Protein AF-A0AAD4WL88-F1 (afdb_monomer_lite)

Secondary structure (DSSP, 8-state):
-HHHHHHHHHHHHHHHHHHHHHHHHHHHHHHHHHHHHHHHHHHHHHHHHHHHT-TT---HHHHHHHTTTTTSEEEEETTEEEEEEEEETTEEEEEEEE---SS-TTHHHHHHHHHTT----------------

Sequence (133 aa):
MFAQGLYLLAGATLGSSFLLVLVIAVYRVYSADQKEKENQLKIERFLEDYKALKPSRYSYADIKRITNQFKDKLGQGAYGTVFKGKLSSEFFVAVKVLNNSKGNGEEFVNEVGTMGHIHQIVQNVKQRERGVD

Radius of gyration: 29.2 Å; chains: 1; bounding box: 49×62×88 Å

Structure (mmCIF, N/CA/C/O backbone):
data_AF-A0AAD4WL88-F1
#
_entry.id   AF-A0AAD4WL88-F1
#
loop_
_atom_site.group_PDB
_atom_site.id
_atom_site.type_symbol
_atom_site.label_atom_id
_atom_site.label_alt_id
_atom_site.label_comp_id
_atom_site.label_asym_id
_atom_site.label_entity_id
_atom_site.label_seq_id
_atom_site.pdbx_PDB_ins_code
_atom_site.Cartn_x
_atom_site.Cartn_y
_atom_site.Cartn_z
_atom_site.occupancy
_atom_site.B_iso_or_equiv
_atom_site.auth_seq_id
_atom_site.auth_comp_id
_atom_site.auth_asym_id
_atom_site.auth_atom_id
_atom_site.pdbx_PDB_model_num
ATOM 1 N N . MET A 1 1 ? 25.601 6.853 -63.755 1.00 59.31 1 MET A N 1
ATOM 2 C CA . MET A 1 1 ? 25.320 7.943 -62.793 1.00 59.31 1 MET A CA 1
ATOM 3 C C . MET A 1 1 ? 23.989 7.768 -62.053 1.00 59.31 1 MET A C 1
ATOM 5 O O . MET A 1 1 ? 23.985 7.906 -60.842 1.00 59.31 1 MET A O 1
ATOM 9 N N . PHE A 1 2 ? 22.885 7.389 -62.716 1.00 64.38 2 PHE A N 1
ATOM 10 C CA . PHE A 1 2 ? 21.564 7.243 -62.067 1.00 64.38 2 PHE A CA 1
ATOM 11 C C . PHE A 1 2 ? 21.455 6.123 -61.009 1.00 64.38 2 PHE A C 1
ATOM 13 O O . PHE A 1 2 ? 20.832 6.326 -59.974 1.00 64.38 2 PHE A O 1
ATOM 20 N N . ALA A 1 3 ? 22.098 4.968 -61.213 1.00 65.75 3 ALA A N 1
ATOM 21 C CA . ALA A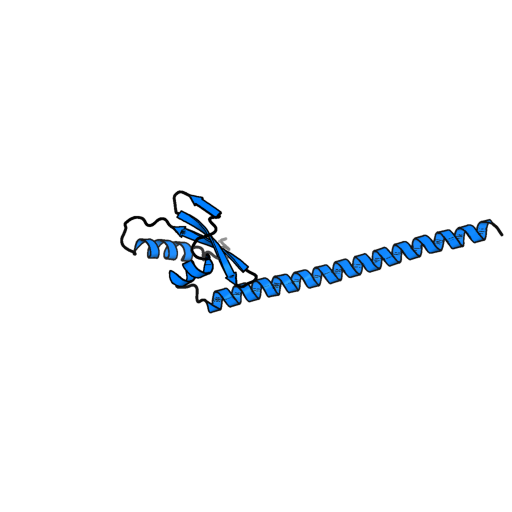 1 3 ? 22.018 3.845 -60.267 1.00 65.75 3 ALA A CA 1
ATOM 22 C C . ALA A 1 3 ? 22.744 4.109 -58.931 1.00 65.75 3 ALA A C 1
ATOM 24 O O . ALA A 1 3 ? 22.283 3.680 -57.881 1.00 65.75 3 ALA A O 1
ATOM 25 N N . GLN A 1 4 ? 23.853 4.856 -58.949 1.00 72.38 4 GLN A N 1
ATOM 26 C CA . GLN A 1 4 ? 24.646 5.158 -57.748 1.00 72.38 4 GLN A CA 1
ATOM 27 C C . GLN A 1 4 ? 23.906 6.084 -56.769 1.00 72.38 4 GLN A C 1
ATOM 29 O O . GLN A 1 4 ? 24.033 5.918 -55.559 1.00 72.38 4 GLN A O 1
ATOM 34 N N . GLY A 1 5 ? 23.084 7.010 -57.278 1.00 69.06 5 GLY A N 1
ATOM 35 C CA . GLY A 1 5 ? 22.251 7.882 -56.441 1.00 69.06 5 GLY A CA 1
ATOM 36 C C . GLY A 1 5 ? 21.158 7.129 -55.674 1.00 69.06 5 GLY A C 1
ATOM 37 O O . GLY A 1 5 ? 20.814 7.514 -54.560 1.00 69.06 5 GLY A O 1
ATOM 38 N N . LEU A 1 6 ? 20.656 6.018 -56.225 1.00 69.19 6 LEU A N 1
ATOM 39 C CA . LEU A 1 6 ? 19.592 5.223 -55.608 1.00 69.19 6 LEU A CA 1
ATOM 40 C C . LEU A 1 6 ? 20.084 4.434 -54.379 1.00 69.19 6 LEU A C 1
ATOM 42 O O . LEU A 1 6 ? 19.390 4.375 -53.366 1.00 69.19 6 LEU A O 1
ATOM 46 N N . TYR A 1 7 ? 21.303 3.886 -54.433 1.00 73.19 7 TYR A N 1
ATOM 47 C CA . TYR A 1 7 ? 21.902 3.157 -53.305 1.00 73.19 7 TYR A CA 1
ATOM 48 C C . TYR A 1 7 ? 22.252 4.068 -52.117 1.00 73.19 7 TYR A C 1
ATOM 50 O O . TYR A 1 7 ? 22.101 3.654 -50.968 1.00 73.19 7 TYR A O 1
ATOM 58 N N . LEU A 1 8 ? 22.667 5.314 -52.375 1.00 70.62 8 LEU A N 1
ATOM 59 C CA . LEU A 1 8 ? 22.965 6.296 -51.322 1.00 70.62 8 LEU A CA 1
ATOM 60 C C . LEU A 1 8 ? 21.716 6.672 -50.512 1.00 70.62 8 LEU A C 1
ATOM 62 O O . LEU A 1 8 ? 21.784 6.798 -49.291 1.00 70.62 8 LEU A O 1
ATOM 66 N N . LEU A 1 9 ? 20.566 6.791 -51.179 1.00 66.12 9 LEU A N 1
ATOM 67 C CA . LEU A 1 9 ? 19.290 7.084 -50.526 1.00 66.12 9 LEU A CA 1
ATOM 68 C C . LEU A 1 9 ? 18.763 5.882 -49.723 1.00 66.12 9 LEU A C 1
ATOM 70 O O . LEU A 1 9 ? 18.308 6.057 -48.595 1.00 66.12 9 LEU A O 1
ATOM 74 N N . ALA A 1 10 ? 18.883 4.663 -50.259 1.00 68.19 10 ALA A N 1
ATOM 75 C CA . ALA A 1 10 ? 18.415 3.442 -49.594 1.00 68.19 10 ALA A CA 1
ATOM 76 C C . ALA A 1 10 ? 19.241 3.058 -48.345 1.00 68.19 10 ALA A C 1
ATOM 78 O O . ALA A 1 10 ? 18.697 2.531 -47.373 1.00 68.19 10 ALA A O 1
ATOM 79 N N . GLY A 1 11 ? 20.551 3.337 -48.336 1.00 72.75 11 GLY A N 1
ATOM 80 C CA . GLY A 1 11 ? 21.411 3.087 -47.172 1.00 72.75 11 GLY A CA 1
ATOM 81 C C . GLY A 1 11 ? 21.129 4.032 -45.997 1.00 72.75 11 GLY A C 1
ATOM 82 O O . GLY A 1 11 ? 21.151 3.612 -44.837 1.00 72.75 11 GLY A O 1
ATOM 83 N N . ALA A 1 12 ? 20.797 5.293 -46.287 1.00 76.94 12 ALA A N 1
ATOM 84 C CA . ALA A 1 12 ? 20.526 6.307 -45.270 1.00 76.94 12 ALA A CA 1
ATOM 85 C C . ALA A 1 12 ? 19.244 6.018 -44.463 1.00 76.94 12 ALA A C 1
ATOM 87 O O . ALA A 1 12 ? 19.215 6.209 -43.244 1.00 76.94 12 ALA A O 1
ATOM 88 N N . THR A 1 13 ? 18.195 5.503 -45.112 1.00 82.38 13 THR A N 1
ATOM 89 C CA . THR A 1 13 ? 16.916 5.193 -44.450 1.00 82.38 13 THR A CA 1
ATOM 90 C C . THR A 1 13 ? 17.026 4.017 -43.483 1.00 82.38 13 THR A C 1
ATOM 92 O O . THR A 1 13 ? 16.460 4.057 -42.389 1.00 82.38 13 THR A O 1
ATOM 95 N N . LEU A 1 14 ? 17.797 2.986 -43.843 1.00 80.19 14 LEU A N 1
ATOM 96 C CA . LEU A 1 14 ? 17.988 1.809 -42.992 1.00 80.19 14 LEU A CA 1
ATOM 97 C C . LEU A 1 14 ? 18.797 2.156 -41.737 1.00 80.19 14 LEU A C 1
ATOM 99 O O . LEU A 1 14 ? 18.376 1.814 -40.633 1.00 80.19 14 LEU A O 1
ATOM 103 N N . GLY A 1 15 ? 19.887 2.917 -41.883 1.00 84.62 15 GLY A N 1
ATOM 104 C CA . GLY A 1 15 ? 20.695 3.371 -40.746 1.00 84.62 15 GLY A CA 1
ATOM 105 C C . GLY A 1 15 ? 19.910 4.247 -39.766 1.00 84.62 15 GLY A C 1
ATOM 106 O O . GLY A 1 15 ? 19.977 4.036 -38.556 1.00 84.62 15 GLY A O 1
ATOM 107 N N . SER A 1 16 ? 19.103 5.182 -40.278 1.00 87.31 16 SER A N 1
ATOM 108 C CA . SER A 1 16 ? 18.267 6.053 -39.441 1.00 87.31 16 SER A CA 1
ATOM 109 C C . SER A 1 16 ? 17.216 5.263 -38.652 1.00 87.31 16 SER A C 1
ATOM 111 O O . SER A 1 16 ? 17.072 5.462 -37.445 1.00 87.31 16 SER A O 1
ATOM 113 N N . SER A 1 17 ? 16.537 4.307 -39.301 1.00 88.75 17 SER A N 1
ATOM 114 C CA . SER A 1 17 ? 15.550 3.455 -38.625 1.00 88.75 17 SER A CA 1
ATOM 115 C C . SER A 1 17 ? 16.179 2.581 -37.534 1.00 88.75 17 SER A C 1
ATOM 117 O O . SER A 1 17 ? 15.625 2.468 -36.442 1.00 88.75 17 SER A O 1
ATOM 119 N N . PHE A 1 18 ? 17.372 2.032 -37.786 1.00 91.31 18 PHE A N 1
ATOM 120 C CA . PHE A 1 18 ? 18.093 1.209 -36.821 1.00 91.31 18 PHE A CA 1
ATOM 121 C C . PHE A 1 18 ? 18.519 2.015 -35.589 1.00 91.31 18 PHE A C 1
ATOM 123 O O . PHE A 1 18 ? 18.279 1.586 -34.460 1.00 91.31 18 PHE A O 1
ATOM 130 N N . LEU A 1 19 ? 19.071 3.218 -35.787 1.00 91.56 19 LEU A N 1
ATOM 131 C CA . LEU A 1 19 ? 19.432 4.110 -34.682 1.00 91.56 19 LEU A CA 1
ATOM 132 C C . LEU A 1 19 ? 18.214 4.499 -33.837 1.00 91.56 19 LEU A C 1
ATOM 134 O O . LEU A 1 19 ? 18.291 4.482 -32.610 1.00 91.56 19 LEU A O 1
ATOM 138 N N . LEU A 1 20 ? 17.077 4.793 -34.472 1.00 93.50 20 LEU A N 1
ATOM 139 C CA . LEU A 1 20 ? 15.846 5.144 -33.765 1.00 93.50 20 LEU A CA 1
ATOM 140 C C . LEU A 1 20 ? 15.328 3.972 -32.914 1.00 93.50 20 LEU A C 1
ATOM 142 O O . LEU A 1 20 ? 14.959 4.169 -31.757 1.00 93.50 20 LEU A O 1
ATOM 146 N N . VAL A 1 21 ? 15.368 2.743 -33.440 1.00 94.94 21 VAL A N 1
ATOM 147 C CA . VAL A 1 21 ? 15.001 1.535 -32.681 1.00 94.94 21 VAL A CA 1
ATOM 148 C C . VAL A 1 21 ? 15.943 1.310 -31.497 1.00 94.94 21 VAL A C 1
ATOM 150 O O . VAL A 1 21 ? 15.462 1.016 -30.403 1.00 94.94 21 VAL A O 1
ATOM 153 N N . LEU A 1 22 ? 17.257 1.497 -31.670 1.00 95.00 22 LEU A N 1
ATOM 154 C CA . LEU A 1 22 ? 18.224 1.373 -30.574 1.00 95.00 22 LEU A CA 1
ATOM 155 C C . LEU A 1 22 ? 17.973 2.397 -29.464 1.00 95.00 22 LEU A C 1
ATOM 157 O O . LEU A 1 22 ? 17.955 2.028 -28.291 1.00 95.00 22 LEU A O 1
ATOM 161 N N . VAL A 1 23 ? 17.722 3.662 -29.814 1.00 96.00 23 VAL A N 1
ATOM 162 C CA . VAL A 1 23 ? 17.400 4.709 -28.831 1.00 96.00 23 VAL A CA 1
ATOM 163 C C . VAL A 1 23 ? 16.128 4.358 -28.062 1.00 96.00 23 VAL A C 1
ATOM 165 O O . VAL A 1 23 ? 16.109 4.459 -26.835 1.00 96.00 23 VAL A O 1
ATOM 168 N N . ILE A 1 24 ? 15.082 3.886 -28.749 1.00 96.06 24 ILE A N 1
ATOM 169 C CA . ILE A 1 24 ? 13.848 3.440 -28.090 1.00 96.06 24 ILE A CA 1
ATOM 170 C C . ILE A 1 24 ? 14.120 2.240 -27.178 1.00 96.06 24 ILE A C 1
ATOM 172 O O . ILE A 1 24 ? 13.622 2.222 -26.054 1.00 96.06 24 ILE A O 1
ATOM 176 N N . ALA A 1 25 ? 14.897 1.251 -27.622 1.00 95.06 25 ALA A N 1
ATOM 177 C CA . ALA A 1 25 ? 15.227 0.074 -26.822 1.00 95.06 25 ALA A CA 1
ATOM 178 C C . ALA A 1 25 ? 15.977 0.462 -25.538 1.00 95.06 25 ALA A C 1
ATOM 180 O O . ALA A 1 25 ? 15.574 0.058 -24.448 1.00 95.06 25 ALA A O 1
ATOM 181 N N . VAL A 1 26 ? 16.997 1.320 -25.647 1.00 95.56 26 VAL A N 1
ATOM 182 C CA . VAL A 1 26 ? 17.743 1.846 -24.493 1.00 95.56 26 VAL A CA 1
ATOM 183 C C . VAL A 1 26 ? 16.824 2.645 -23.568 1.00 95.56 26 VAL A C 1
ATOM 185 O O . VAL A 1 26 ? 16.835 2.421 -22.359 1.00 95.56 26 VAL A O 1
ATOM 188 N N . TYR A 1 27 ? 15.970 3.516 -24.116 1.00 95.56 27 TYR A N 1
ATOM 189 C CA . TYR A 1 27 ? 14.999 4.278 -23.327 1.00 95.56 27 TYR A CA 1
ATOM 190 C C . TYR A 1 27 ? 14.016 3.367 -22.577 1.00 95.56 27 TYR A C 1
ATOM 192 O O . TYR A 1 27 ? 13.716 3.602 -21.407 1.00 95.56 27 TYR A O 1
ATOM 200 N N . ARG A 1 28 ? 13.529 2.300 -23.223 1.00 94.88 28 ARG A N 1
ATOM 201 C CA . ARG A 1 28 ? 12.629 1.311 -22.611 1.00 94.88 28 ARG A CA 1
ATOM 202 C C . ARG A 1 28 ? 13.313 0.557 -21.472 1.0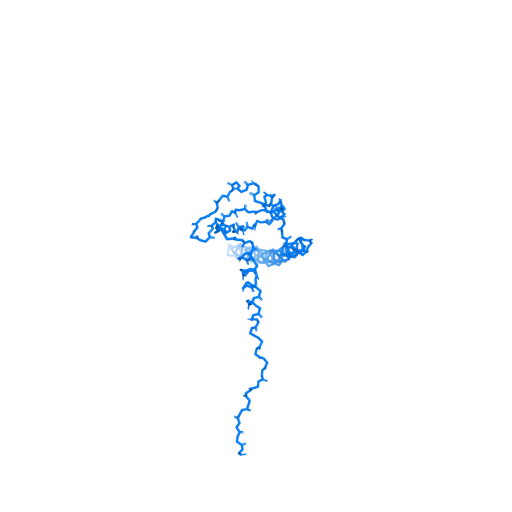0 94.88 28 ARG A C 1
ATOM 204 O O . ARG A 1 28 ? 12.688 0.405 -20.427 1.00 94.88 28 ARG A O 1
ATOM 211 N N . VAL A 1 29 ? 14.565 0.129 -21.653 1.00 91.88 29 VAL A N 1
ATOM 212 C CA . VAL A 1 29 ? 15.356 -0.554 -20.612 1.00 91.88 29 VAL A CA 1
ATOM 213 C C . VAL A 1 29 ? 15.617 0.380 -19.429 1.00 91.88 29 VAL A C 1
ATOM 215 O O . VAL A 1 29 ? 15.335 0.014 -18.292 1.00 91.88 29 VAL A O 1
ATOM 218 N N . TYR A 1 30 ? 16.058 1.612 -19.694 1.00 92.31 30 TYR A N 1
ATOM 219 C CA . TYR A 1 30 ? 16.300 2.613 -18.653 1.00 92.31 30 TYR A CA 1
ATOM 220 C C . TYR A 1 30 ? 15.021 2.963 -17.876 1.00 92.31 30 TYR A C 1
ATOM 222 O O . TYR A 1 30 ? 15.018 3.025 -16.649 1.00 92.31 30 TYR A O 1
ATOM 230 N N . SER A 1 31 ? 13.899 3.146 -18.581 1.00 92.50 31 SER A N 1
ATOM 231 C CA . SER A 1 31 ? 12.611 3.452 -17.951 1.00 92.50 31 SER A CA 1
ATOM 232 C C . SER A 1 31 ? 12.041 2.271 -17.156 1.00 92.50 31 SER A C 1
ATOM 234 O O . SER A 1 31 ? 11.359 2.495 -16.157 1.00 92.50 31 SER A O 1
ATOM 236 N N . ALA A 1 32 ? 12.296 1.028 -17.573 1.00 88.38 32 ALA A N 1
ATOM 237 C CA . ALA A 1 32 ? 11.861 -0.154 -16.834 1.00 88.38 32 ALA A CA 1
ATOM 238 C C . ALA A 1 32 ? 12.574 -0.266 -15.476 1.00 88.38 32 ALA A C 1
ATOM 240 O O . ALA A 1 32 ? 11.900 -0.435 -14.462 1.00 88.38 32 ALA A O 1
ATOM 241 N N . ASP A 1 33 ? 13.896 -0.071 -15.454 1.00 89.31 33 ASP A N 1
ATOM 242 C CA . ASP A 1 33 ? 14.709 -0.088 -14.227 1.00 89.31 33 ASP A CA 1
ATOM 243 C C . ASP A 1 33 ? 14.271 1.001 -13.231 1.00 89.31 33 ASP A C 1
ATOM 245 O O . ASP A 1 33 ? 14.106 0.753 -12.035 1.00 89.31 33 ASP A O 1
ATOM 249 N N . GLN A 1 34 ? 13.981 2.206 -13.733 1.00 90.81 34 GLN A N 1
ATOM 250 C CA . GL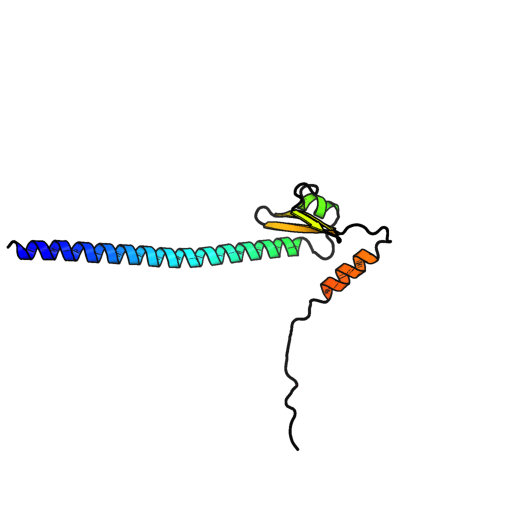N A 1 34 ? 13.541 3.310 -12.881 1.00 90.81 34 GLN A CA 1
ATOM 251 C C . GLN A 1 34 ? 12.168 3.048 -12.241 1.00 90.81 34 GLN A C 1
ATOM 253 O O . GLN A 1 34 ? 11.968 3.340 -11.061 1.00 90.81 34 GLN A O 1
ATOM 258 N N . LYS A 1 35 ? 11.229 2.450 -12.986 1.00 88.44 35 LYS A N 1
ATOM 259 C CA . LYS A 1 35 ? 9.901 2.087 -12.462 1.00 88.44 35 LYS A CA 1
ATOM 260 C C . LYS A 1 35 ? 9.980 1.044 -11.355 1.00 88.44 35 LYS A C 1
ATOM 262 O O . LYS A 1 35 ? 9.186 1.093 -10.417 1.00 88.44 35 LYS A O 1
ATOM 267 N N . GLU A 1 36 ? 10.914 0.102 -11.454 1.00 89.50 36 GLU A N 1
ATOM 268 C CA . GLU A 1 36 ? 11.117 -0.900 -10.413 1.00 89.50 36 GLU A CA 1
ATOM 269 C C . GLU A 1 36 ? 11.593 -0.246 -9.114 1.00 89.50 36 GLU A C 1
ATOM 271 O O . GLU A 1 36 ? 10.965 -0.442 -8.075 1.00 89.50 36 GLU A O 1
ATOM 276 N N . LYS A 1 37 ? 12.605 0.629 -9.179 1.00 88.88 37 LYS A N 1
ATOM 277 C CA . LYS A 1 37 ? 13.099 1.386 -8.014 1.00 88.88 37 LYS A CA 1
ATOM 278 C C . LYS A 1 37 ? 12.012 2.240 -7.367 1.00 88.88 37 LYS A C 1
ATOM 280 O O . LYS A 1 37 ? 11.879 2.241 -6.147 1.00 88.88 37 LYS A O 1
ATOM 285 N N . GLU A 1 38 ? 11.201 2.932 -8.165 1.00 89.88 38 GLU A N 1
ATOM 286 C CA . GLU A 1 38 ? 10.068 3.708 -7.651 1.00 89.88 38 GLU A CA 1
ATOM 287 C C . GLU A 1 38 ? 9.046 2.833 -6.918 1.00 89.88 38 GLU A C 1
ATOM 289 O O . GLU A 1 38 ? 8.538 3.226 -5.868 1.00 89.88 38 GLU A O 1
ATOM 294 N N . ASN A 1 39 ? 8.745 1.644 -7.444 1.00 88.94 39 ASN A N 1
ATOM 295 C CA . ASN A 1 39 ? 7.833 0.711 -6.788 1.00 88.94 39 ASN A CA 1
ATOM 296 C C . ASN A 1 39 ? 8.427 0.151 -5.492 1.00 88.94 39 ASN A C 1
ATOM 298 O O . ASN A 1 39 ? 7.705 0.068 -4.501 1.00 88.94 39 ASN A O 1
ATOM 302 N N . GLN A 1 40 ? 9.724 -0.170 -5.471 1.00 91.06 40 GLN A N 1
ATOM 303 C CA . GLN A 1 40 ? 10.414 -0.604 -4.253 1.00 91.06 40 GLN A CA 1
ATOM 304 C C . GLN A 1 40 ? 10.357 0.485 -3.174 1.00 91.06 40 GLN A C 1
ATOM 306 O O . GLN A 1 40 ? 9.935 0.209 -2.056 1.00 91.06 40 GLN A O 1
ATOM 311 N N . LEU A 1 41 ? 10.656 1.740 -3.529 1.00 90.62 41 LEU A N 1
ATOM 312 C CA . LEU A 1 41 ? 10.561 2.880 -2.611 1.00 90.62 41 LEU A CA 1
ATOM 313 C C . LEU A 1 41 ? 9.134 3.103 -2.099 1.00 90.62 41 LEU A C 1
ATOM 315 O O . LEU A 1 41 ? 8.936 3.438 -0.933 1.00 90.62 41 LEU A O 1
ATOM 319 N N . LYS A 1 42 ? 8.121 2.910 -2.950 1.00 88.62 42 LYS A N 1
ATOM 320 C CA . LYS A 1 42 ? 6.717 2.969 -2.524 1.00 88.62 42 LYS A CA 1
ATOM 321 C C . LYS A 1 42 ? 6.408 1.863 -1.512 1.00 88.62 42 LYS A C 1
ATOM 323 O O . LYS A 1 42 ? 5.867 2.144 -0.449 1.00 88.62 42 LYS A O 1
ATOM 328 N N . ILE A 1 43 ? 6.774 0.618 -1.802 1.00 88.06 43 ILE A N 1
ATOM 329 C CA . ILE A 1 43 ? 6.551 -0.502 -0.877 1.00 88.06 43 ILE A CA 1
ATOM 330 C C . ILE A 1 43 ? 7.281 -0.259 0.450 1.00 88.06 43 ILE A C 1
ATOM 332 O O . ILE A 1 43 ? 6.702 -0.474 1.512 1.00 88.06 43 ILE A O 1
ATOM 336 N N . GLU A 1 44 ? 8.516 0.235 0.408 1.00 89.69 44 GLU A N 1
ATOM 337 C CA . GLU A 1 44 ? 9.305 0.547 1.599 1.00 89.69 44 GLU A CA 1
ATOM 338 C C . GLU A 1 44 ? 8.640 1.623 2.462 1.00 89.69 44 GLU A C 1
ATOM 340 O O . GLU A 1 44 ? 8.423 1.389 3.649 1.00 89.69 44 GLU A O 1
ATOM 345 N N . ARG A 1 45 ? 8.206 2.740 1.863 1.00 87.94 45 ARG A N 1
ATOM 346 C CA . ARG A 1 45 ? 7.444 3.790 2.563 1.00 87.94 45 ARG A CA 1
ATOM 347 C C . ARG A 1 45 ? 6.160 3.253 3.184 1.00 87.94 45 ARG A C 1
ATOM 349 O O . ARG A 1 45 ? 5.848 3.579 4.322 1.00 87.94 45 ARG A O 1
ATOM 356 N N . PHE A 1 46 ? 5.426 2.403 2.465 1.00 84.31 46 PHE A N 1
ATOM 357 C CA . PHE A 1 46 ? 4.228 1.760 3.004 1.00 84.31 46 PHE A CA 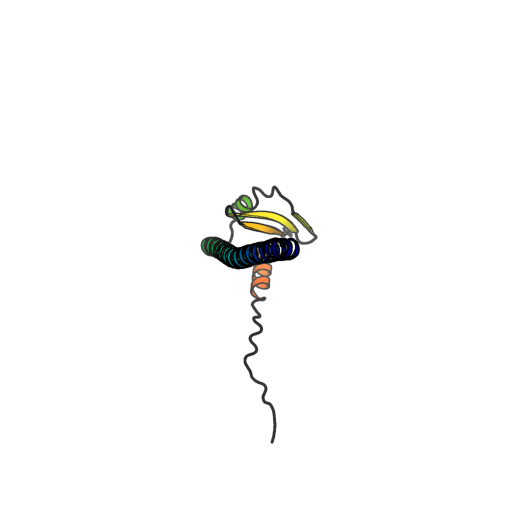1
ATOM 358 C C . PHE A 1 46 ? 4.547 0.899 4.231 1.00 84.31 46 PHE A C 1
ATOM 360 O O . PHE A 1 46 ? 3.839 0.962 5.237 1.00 84.31 46 PHE A O 1
ATOM 367 N N . LEU A 1 47 ? 5.610 0.094 4.161 1.00 84.44 47 LEU A N 1
ATOM 368 C CA . LEU A 1 47 ? 6.046 -0.750 5.271 1.00 84.44 47 LEU A CA 1
ATOM 369 C C . LEU A 1 47 ? 6.551 0.081 6.453 1.00 84.44 47 LEU A C 1
ATOM 371 O O . LEU A 1 47 ? 6.332 -0.309 7.599 1.00 84.44 47 LEU A O 1
ATOM 375 N N . GLU A 1 48 ? 7.217 1.202 6.195 1.00 85.00 48 GLU A N 1
ATOM 376 C CA . GLU A 1 48 ? 7.673 2.140 7.216 1.00 85.00 48 GLU A CA 1
ATOM 377 C C . GLU A 1 48 ? 6.492 2.817 7.919 1.00 85.00 48 GLU A C 1
ATOM 379 O O . GLU A 1 48 ? 6.398 2.728 9.144 1.00 85.00 48 GLU A O 1
ATOM 384 N N . ASP A 1 49 ? 5.539 3.376 7.165 1.00 79.31 49 ASP A N 1
ATOM 385 C CA . ASP A 1 49 ? 4.289 3.941 7.691 1.00 79.31 49 ASP A CA 1
ATOM 386 C C . ASP A 1 49 ? 3.543 2.899 8.541 1.00 79.31 49 ASP A C 1
ATOM 388 O O . ASP A 1 49 ? 3.101 3.171 9.661 1.00 79.31 49 ASP A O 1
ATOM 392 N N . TYR A 1 50 ? 3.448 1.665 8.040 1.00 76.06 50 TYR A N 1
ATOM 393 C CA . TYR A 1 50 ? 2.815 0.556 8.747 1.00 76.06 50 TYR A CA 1
ATOM 394 C C . TYR A 1 50 ? 3.543 0.191 10.052 1.00 76.06 50 TYR A C 1
ATOM 396 O O . TYR A 1 50 ? 2.899 -0.016 11.082 1.00 76.06 50 TYR A O 1
ATOM 404 N N . LYS A 1 51 ? 4.883 0.147 10.050 1.00 76.69 51 L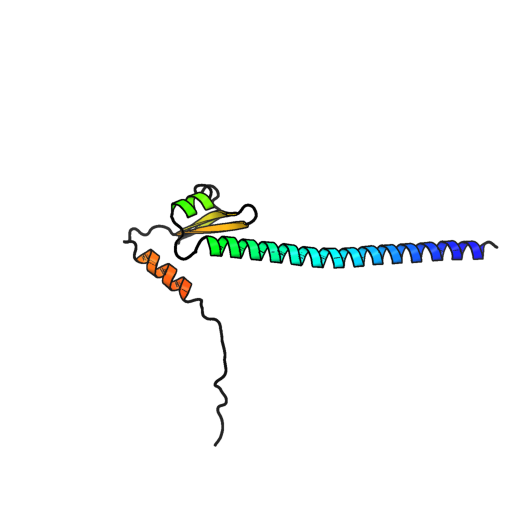YS A N 1
ATOM 405 C CA . LYS A 1 51 ? 5.699 -0.109 11.252 1.00 76.69 51 LYS A CA 1
ATOM 406 C C . LYS A 1 51 ? 5.595 1.029 12.268 1.00 76.69 51 LYS A C 1
ATOM 408 O O . LYS A 1 51 ? 5.468 0.753 13.463 1.00 76.69 51 LYS A O 1
ATOM 413 N N . ALA A 1 52 ? 5.612 2.283 11.813 1.00 75.88 52 ALA A N 1
ATOM 414 C CA . ALA A 1 52 ? 5.465 3.467 12.658 1.00 75.88 52 ALA A CA 1
ATOM 415 C C . ALA A 1 52 ? 4.120 3.472 13.400 1.00 75.88 52 ALA A C 1
ATOM 417 O O . ALA A 1 52 ? 4.050 3.866 14.565 1.00 75.88 52 ALA A O 1
ATOM 418 N N . LEU A 1 53 ? 3.070 2.953 12.758 1.00 66.56 53 LEU A N 1
ATOM 419 C CA . LEU A 1 53 ? 1.733 2.827 13.338 1.00 66.56 53 LEU A CA 1
ATOM 420 C C . LEU A 1 53 ? 1.599 1.723 14.401 1.00 66.56 53 LEU A C 1
ATOM 422 O O . LEU A 1 53 ? 0.560 1.673 15.050 1.00 66.56 53 LEU A O 1
ATOM 426 N N . LYS A 1 54 ? 2.616 0.869 14.618 1.00 64.69 54 LYS A N 1
ATOM 427 C CA . LYS A 1 54 ? 2.607 -0.245 15.592 1.00 64.69 54 LYS A CA 1
ATOM 428 C C . LYS A 1 54 ? 1.299 -1.062 15.524 1.00 64.69 54 LYS A C 1
ATOM 430 O O . LYS A 1 54 ? 0.440 -0.937 16.398 1.00 64.69 54 LYS A O 1
ATOM 435 N N . PRO A 1 55 ? 1.150 -1.959 14.535 1.00 58.66 55 PRO A N 1
ATOM 436 C CA . PRO A 1 55 ? -0.123 -2.591 14.170 1.00 58.66 55 PRO A CA 1
ATOM 437 C C . PRO A 1 55 ? -0.719 -3.519 15.236 1.00 58.66 55 PRO A C 1
ATOM 439 O O . PRO A 1 55 ? -1.788 -4.081 15.014 1.00 58.66 55 PRO A O 1
ATOM 442 N N . SER A 1 56 ? -0.074 -3.685 16.397 1.00 56.34 56 SER A N 1
ATOM 443 C CA . SER A 1 56 ? -0.629 -4.508 17.466 1.00 56.34 56 SER A CA 1
ATOM 444 C C . SER A 1 56 ? -1.985 -3.988 17.947 1.00 56.34 56 SER A C 1
ATOM 446 O O . SER A 1 56 ? -2.790 -4.819 18.363 1.00 56.34 56 SER A O 1
ATOM 448 N N . ARG A 1 57 ? -2.278 -2.672 17.849 1.00 60.47 57 ARG A N 1
ATOM 449 C CA . ARG A 1 57 ? -3.610 -2.086 18.125 1.00 60.47 57 ARG A CA 1
ATOM 450 C C . ARG A 1 57 ? -3.847 -0.749 17.398 1.00 60.47 57 ARG A C 1
ATOM 452 O O . ARG A 1 57 ? -3.421 0.293 17.885 1.00 60.47 57 ARG A O 1
ATOM 459 N N . TYR A 1 58 ? -4.607 -0.749 16.301 1.00 73.00 58 TYR A N 1
ATOM 460 C CA . TYR A 1 58 ? -5.227 0.486 15.796 1.00 73.00 58 TYR A CA 1
ATOM 461 C C . TYR A 1 58 ? -6.380 0.899 16.716 1.00 73.00 58 TYR A C 1
ATOM 463 O O . TYR A 1 58 ? -7.248 0.080 17.024 1.00 73.00 58 TYR A O 1
ATOM 471 N N . SER A 1 59 ? -6.426 2.163 17.145 1.00 77.88 59 SER A N 1
ATOM 472 C CA . SER A 1 59 ? -7.590 2.663 17.880 1.00 77.88 59 SER A CA 1
ATOM 473 C C . SER A 1 59 ? -8.784 2.843 16.937 1.00 77.88 59 SER A C 1
ATOM 475 O O . SER A 1 59 ? -8.624 3.053 15.733 1.00 77.88 59 SER A O 1
ATOM 477 N N . TYR A 1 60 ? -10.010 2.837 17.468 1.00 78.31 60 TYR A N 1
ATOM 478 C CA . TYR A 1 60 ? -11.194 3.166 16.662 1.00 78.31 60 TYR A CA 1
ATOM 479 C C . TYR A 1 60 ? -11.078 4.551 15.999 1.00 78.31 60 TYR A C 1
ATOM 481 O O . TYR A 1 60 ? -11.530 4.740 14.870 1.00 78.31 60 TYR A O 1
ATOM 489 N N . ALA A 1 61 ? -10.427 5.510 16.668 1.00 80.00 61 ALA A N 1
ATOM 490 C CA . ALA A 1 61 ? -10.154 6.829 16.107 1.00 80.00 61 ALA A CA 1
ATOM 491 C C . ALA A 1 61 ? -9.215 6.754 14.890 1.00 80.00 61 ALA A C 1
ATOM 493 O O . ALA A 1 61 ? -9.473 7.420 13.887 1.00 80.00 61 ALA A O 1
ATOM 494 N N . ASP A 1 62 ? -8.187 5.899 14.935 1.00 82.56 62 ASP A N 1
ATOM 495 C CA . ASP A 1 62 ? -7.304 5.651 13.790 1.00 82.56 62 ASP A CA 1
ATOM 496 C C . ASP A 1 62 ? -8.070 5.043 12.624 1.00 82.56 62 ASP A C 1
ATOM 498 O O . ASP A 1 62 ? -7.976 5.539 11.504 1.00 82.56 62 ASP A O 1
ATOM 502 N N . ILE A 1 63 ? -8.888 4.025 12.891 1.00 85.69 63 ILE A N 1
ATOM 503 C CA . ILE A 1 63 ? -9.707 3.370 11.869 1.00 85.69 63 ILE A CA 1
ATOM 504 C C . ILE A 1 63 ? -10.695 4.356 11.236 1.00 85.69 63 ILE A C 1
ATOM 506 O O . ILE A 1 63 ? -10.817 4.418 10.009 1.00 85.69 63 ILE A O 1
ATOM 510 N N . LYS A 1 64 ? -11.364 5.179 12.049 1.00 84.94 64 LYS A N 1
ATOM 511 C CA . LYS A 1 64 ? -12.283 6.216 11.569 1.00 84.94 64 LYS A CA 1
ATOM 512 C C . LYS A 1 64 ? -11.552 7.260 10.723 1.00 84.94 64 LYS A C 1
ATOM 514 O O . LYS A 1 64 ? -12.086 7.698 9.709 1.00 84.94 64 LYS A O 1
ATOM 519 N N . ARG A 1 65 ? -10.329 7.642 11.098 1.00 87.88 65 ARG A N 1
ATOM 520 C CA . ARG A 1 65 ? -9.494 8.573 10.326 1.00 87.88 65 ARG A CA 1
ATOM 521 C C . ARG A 1 65 ? -9.053 7.964 8.993 1.00 87.88 65 ARG A C 1
ATOM 523 O O . ARG A 1 65 ? -9.267 8.582 7.956 1.00 87.88 65 ARG A O 1
ATOM 530 N N . ILE A 1 66 ? -8.502 6.750 9.014 1.00 88.25 66 ILE A N 1
ATOM 531 C CA . ILE A 1 66 ? -8.018 6.028 7.828 1.00 88.25 66 ILE A CA 1
ATOM 532 C C . ILE A 1 66 ? -9.148 5.845 6.811 1.00 88.25 66 ILE A C 1
ATOM 534 O O . ILE A 1 66 ? -8.944 6.058 5.622 1.00 88.25 66 ILE A O 1
ATOM 538 N N . THR A 1 67 ? -10.353 5.499 7.264 1.00 90.81 67 THR A N 1
ATOM 539 C CA . THR A 1 67 ? -11.523 5.259 6.395 1.00 90.81 67 THR A CA 1
ATOM 540 C C . THR A 1 67 ? -12.304 6.518 6.017 1.00 90.81 67 THR A C 1
ATOM 542 O O . THR A 1 67 ? -13.386 6.412 5.439 1.00 90.81 67 THR A O 1
ATOM 545 N N . ASN A 1 68 ? -11.801 7.710 6.363 1.00 93.38 68 ASN A N 1
ATOM 546 C CA . ASN A 1 68 ? -12.519 8.973 6.187 1.00 93.38 68 ASN A CA 1
ATOM 547 C C . ASN A 1 68 ? -13.966 8.894 6.713 1.00 93.38 68 ASN A C 1
ATOM 549 O O . ASN A 1 68 ? -14.930 9.165 6.002 1.00 93.38 68 ASN A O 1
ATOM 553 N N . GLN A 1 69 ? -14.108 8.465 7.965 1.00 91.75 69 GLN A N 1
ATOM 554 C CA . GLN A 1 69 ? -15.385 8.234 8.640 1.00 91.75 69 GLN A CA 1
ATOM 555 C C . GLN A 1 69 ? -16.260 7.166 7.963 1.00 91.75 69 GLN A C 1
ATOM 557 O O . GLN A 1 69 ? -17.476 7.321 7.903 1.00 91.75 69 GLN A O 1
ATOM 562 N N . PHE A 1 70 ? -15.650 6.078 7.478 1.00 90.38 70 PHE A N 1
ATOM 563 C CA . PHE A 1 70 ? -16.346 4.964 6.816 1.00 90.38 70 PHE A CA 1
ATOM 564 C C . PHE A 1 70 ? -17.146 5.379 5.568 1.00 90.38 70 PHE A C 1
ATOM 566 O O . PHE A 1 70 ? -18.151 4.757 5.226 1.00 90.38 70 PHE A O 1
ATOM 573 N N . LYS A 1 71 ? -16.708 6.438 4.878 1.00 92.94 71 LYS A N 1
ATOM 574 C CA . LYS A 1 71 ? -17.442 7.036 3.753 1.00 92.94 71 LYS A CA 1
ATOM 575 C C . LYS A 1 71 ? -17.552 6.104 2.545 1.00 92.94 71 LYS A C 1
ATOM 577 O O . LYS A 1 71 ? -18.616 5.978 1.947 1.00 92.94 71 LYS A O 1
ATOM 582 N N . ASP A 1 72 ? -16.445 5.463 2.187 1.00 95.44 72 ASP A N 1
ATOM 583 C CA . ASP A 1 72 ? -16.310 4.733 0.929 1.00 95.44 72 ASP A CA 1
ATOM 584 C C . ASP A 1 72 ? -16.452 3.224 1.172 1.00 95.44 72 ASP A C 1
ATOM 586 O O . ASP A 1 72 ? -15.472 2.515 1.405 1.00 95.44 72 ASP A O 1
ATOM 590 N N . LYS A 1 73 ? -17.683 2.711 1.140 1.00 95.56 73 LYS A N 1
ATOM 591 C CA . LYS A 1 73 ? -17.951 1.271 1.261 1.00 95.56 73 LYS A CA 1
ATOM 592 C C . LYS A 1 73 ? -17.550 0.536 -0.020 1.00 95.56 73 LYS A C 1
ATOM 594 O O . LYS A 1 73 ? -18.039 0.849 -1.099 1.00 95.56 73 LYS A O 1
ATOM 599 N N . LEU A 1 74 ? -16.700 -0.477 0.123 1.00 95.31 74 LEU A N 1
ATOM 600 C CA . LEU A 1 74 ? -16.243 -1.344 -0.967 1.00 95.31 74 LEU A CA 1
ATOM 601 C C . LEU A 1 74 ? -17.069 -2.630 -1.077 1.00 95.31 74 LEU A C 1
ATOM 603 O O . LEU A 1 74 ? -17.206 -3.179 -2.164 1.00 95.31 74 LEU A O 1
ATOM 607 N N . GLY A 1 75 ? -17.629 -3.118 0.034 1.00 93.88 75 GLY A N 1
ATOM 608 C CA . GLY A 1 75 ? -18.436 -4.337 0.029 1.00 93.88 75 GLY A CA 1
ATOM 609 C C . GLY A 1 75 ? -19.009 -4.688 1.396 1.00 93.88 75 GLY A C 1
ATOM 610 O O . GLY A 1 75 ? -18.626 -4.114 2.413 1.00 93.88 75 GLY A O 1
ATOM 611 N N . GLN A 1 76 ? -19.944 -5.632 1.426 1.00 94.62 76 GLN A N 1
ATOM 612 C CA . GLN A 1 76 ? -20.511 -6.184 2.655 1.00 94.62 76 GLN A CA 1
ATOM 613 C C . GLN A 1 76 ? -20.770 -7.674 2.471 1.00 94.62 76 GLN A C 1
ATOM 615 O O . GLN A 1 76 ? -21.253 -8.094 1.424 1.00 94.62 76 GLN A O 1
ATOM 620 N N . GLY A 1 77 ? -20.456 -8.455 3.499 1.00 86.75 77 GLY A N 1
ATOM 621 C CA . GLY A 1 77 ? -20.759 -9.880 3.567 1.00 86.75 77 GLY A CA 1
ATOM 622 C C . GLY A 1 77 ? -21.273 -10.269 4.951 1.00 86.75 77 GLY A C 1
ATOM 623 O O . GLY A 1 77 ? -21.471 -9.412 5.813 1.00 86.75 77 GLY A O 1
ATOM 624 N N . ALA A 1 78 ? -21.446 -11.572 5.174 1.00 83.81 78 ALA A N 1
ATOM 625 C CA . ALA A 1 78 ? -21.958 -12.112 6.438 1.00 83.81 78 ALA A CA 1
ATOM 626 C C . ALA A 1 78 ? -21.138 -11.657 7.663 1.00 83.81 78 ALA A C 1
ATOM 628 O O . ALA A 1 78 ? -21.693 -11.322 8.705 1.00 83.81 78 ALA A O 1
ATOM 629 N N . TYR A 1 79 ? -19.817 -11.575 7.502 1.00 80.56 79 TYR A N 1
ATOM 630 C CA . TYR A 1 79 ? -18.880 -11.312 8.594 1.00 80.56 79 TYR A CA 1
ATOM 631 C C . TYR A 1 79 ? -18.565 -9.830 8.814 1.00 80.56 79 TYR A C 1
ATOM 633 O O . TYR A 1 79 ? -17.865 -9.505 9.763 1.00 80.56 79 TYR A O 1
ATOM 641 N N . GLY A 1 80 ? -19.020 -8.917 7.951 1.00 87.25 80 GLY A N 1
ATOM 642 C CA . GLY A 1 80 ? -18.670 -7.506 8.101 1.00 87.25 80 GLY A CA 1
ATOM 643 C C . GLY A 1 80 ? -18.793 -6.658 6.845 1.00 87.25 80 GLY A C 1
ATOM 644 O O . GLY A 1 80 ? -19.199 -7.119 5.775 1.00 87.25 80 GLY A O 1
ATOM 645 N N . THR A 1 81 ? -18.388 -5.401 6.987 1.00 89.25 81 THR A N 1
ATOM 646 C CA . THR A 1 81 ? -18.374 -4.389 5.929 1.00 89.25 81 THR A CA 1
ATOM 647 C C . THR A 1 81 ? -16.944 -3.961 5.630 1.00 89.25 81 THR A C 1
ATOM 649 O O . THR A 1 81 ? -16.164 -3.687 6.537 1.00 89.25 81 THR A O 1
ATOM 652 N N . VAL A 1 82 ? -16.590 -3.903 4.350 1.00 92.94 82 VAL A N 1
ATOM 653 C CA . VAL A 1 82 ? -15.277 -3.462 3.879 1.00 92.94 82 VAL A CA 1
ATOM 654 C C . VAL A 1 82 ? -15.377 -2.016 3.416 1.00 92.94 82 VAL A C 1
ATOM 656 O O . VAL A 1 82 ? -16.226 -1.686 2.586 1.00 92.94 82 VAL A O 1
ATOM 659 N N . PHE A 1 83 ? -14.487 -1.168 3.919 1.00 94.25 83 PHE A N 1
ATOM 660 C CA . PHE A 1 83 ? -14.366 0.240 3.560 1.00 94.25 83 PHE A CA 1
ATOM 661 C C . PHE A 1 83 ? -13.009 0.520 2.926 1.00 94.25 83 PHE A C 1
ATOM 663 O O . PHE A 1 83 ? -12.009 -0.119 3.253 1.00 94.25 83 PHE A O 1
ATOM 670 N N . LYS A 1 84 ? -12.958 1.508 2.040 1.00 94.38 84 LYS A N 1
ATOM 671 C CA . LYS A 1 84 ? -11.708 2.065 1.541 1.00 94.38 84 LYS A CA 1
ATOM 672 C C . LYS A 1 84 ? -11.085 2.916 2.641 1.00 94.38 84 LYS A C 1
ATOM 674 O O . LYS A 1 84 ? -11.754 3.733 3.269 1.00 94.38 84 LYS A O 1
ATOM 679 N N . GLY A 1 85 ? -9.796 2.720 2.857 1.00 91.31 85 GLY A N 1
ATOM 680 C CA . GLY A 1 85 ? -8.975 3.492 3.769 1.00 91.31 85 GLY A CA 1
ATOM 681 C C . GLY A 1 85 ? -7.762 4.090 3.070 1.00 91.31 85 GLY A C 1
ATOM 682 O O . GLY A 1 85 ? -7.377 3.659 1.982 1.00 91.31 85 GLY A O 1
ATOM 683 N N . LYS A 1 86 ? -7.154 5.084 3.709 1.00 89.81 86 LYS A N 1
ATOM 684 C CA . LYS A 1 86 ? -5.930 5.746 3.272 1.00 89.81 86 LYS A CA 1
ATOM 685 C C . LYS A 1 86 ? -4.939 5.774 4.432 1.00 89.81 86 LYS A C 1
ATOM 687 O O . LYS A 1 86 ? -5.220 6.397 5.454 1.00 89.81 86 LYS A O 1
ATOM 692 N N . LEU A 1 87 ? -3.819 5.066 4.282 1.00 82.50 87 LEU A N 1
ATOM 693 C CA . LEU A 1 87 ? -2.785 4.979 5.320 1.00 82.50 87 LEU A CA 1
ATOM 694 C C . LEU A 1 87 ? -1.830 6.176 5.236 1.00 82.50 87 LEU A C 1
ATOM 696 O O . LEU A 1 87 ? -1.514 6.792 6.246 1.00 82.50 87 LEU A O 1
ATOM 700 N N . SER A 1 88 ? -1.473 6.562 4.011 1.00 80.88 88 SER A N 1
ATOM 701 C CA . SER A 1 88 ? -0.769 7.806 3.701 1.00 80.88 88 SER A CA 1
ATOM 702 C C . SER A 1 88 ? -1.153 8.304 2.308 1.00 80.88 88 SER A C 1
ATOM 704 O O . SER A 1 88 ? -2.005 7.714 1.638 1.00 80.88 88 SER A O 1
ATOM 706 N N . SER A 1 89 ? -0.595 9.441 1.878 1.00 76.81 89 SER A N 1
ATOM 707 C CA . SER A 1 89 ? -0.976 10.131 0.635 1.00 76.81 89 SER A CA 1
ATOM 708 C C . SER A 1 89 ? -1.031 9.224 -0.597 1.00 76.81 89 SER A C 1
ATOM 710 O O . SER A 1 89 ? -1.918 9.423 -1.432 1.00 76.81 89 SER A O 1
ATOM 712 N N . GLU A 1 90 ? -0.151 8.225 -0.655 1.00 79.56 90 GLU A N 1
ATOM 713 C CA . GLU A 1 90 ? 0.052 7.336 -1.801 1.00 79.56 90 GLU A CA 1
ATOM 714 C C . GLU A 1 90 ? -0.540 5.924 -1.606 1.00 79.56 90 GLU A C 1
ATOM 716 O O . GLU A 1 90 ? -0.725 5.213 -2.593 1.00 79.56 90 GLU A O 1
ATOM 721 N N . PHE A 1 91 ? -0.897 5.521 -0.375 1.00 84.06 91 PHE A N 1
ATOM 722 C CA . PHE A 1 91 ? -1.332 4.148 -0.073 1.00 84.06 91 PHE A CA 1
ATOM 723 C C . PHE A 1 91 ? -2.790 4.052 0.367 1.00 84.06 91 PHE A C 1
ATOM 725 O O . PHE A 1 91 ? -3.196 4.559 1.420 1.00 84.06 91 PHE A O 1
ATOM 732 N N . PHE A 1 92 ? -3.566 3.316 -0.427 1.00 89.81 92 PHE A N 1
ATOM 733 C CA . PHE A 1 92 ? -4.933 2.927 -0.105 1.00 89.81 92 PHE A CA 1
ATOM 734 C C . PHE A 1 92 ? -4.975 1.506 0.449 1.00 89.81 92 PHE A C 1
ATOM 736 O O . PHE A 1 92 ? -4.245 0.627 0.000 1.00 89.81 92 PHE A O 1
ATOM 743 N N . VAL A 1 93 ? -5.869 1.282 1.407 1.00 89.19 93 VAL A N 1
ATOM 744 C CA . VAL A 1 93 ? -6.069 -0.007 2.076 1.00 89.19 93 VAL A CA 1
ATOM 745 C C . VAL A 1 93 ? -7.552 -0.362 2.103 1.00 89.19 93 VAL A C 1
ATOM 747 O O . VAL A 1 93 ? -8.410 0.513 1.994 1.00 89.19 93 VAL A O 1
ATOM 750 N N . ALA A 1 94 ? -7.868 -1.642 2.262 1.00 93.44 94 ALA A N 1
ATOM 751 C CA . ALA A 1 94 ? -9.221 -2.096 2.553 1.00 93.44 94 ALA A CA 1
ATOM 752 C C . ALA A 1 94 ? -9.332 -2.390 4.053 1.00 93.44 94 ALA A C 1
ATOM 754 O O . ALA A 1 94 ? -8.584 -3.203 4.588 1.00 93.44 94 ALA A O 1
ATOM 755 N N . VAL A 1 95 ? -10.265 -1.730 4.732 1.00 90.50 95 VAL A N 1
ATOM 756 C CA . VAL A 1 95 ? -10.534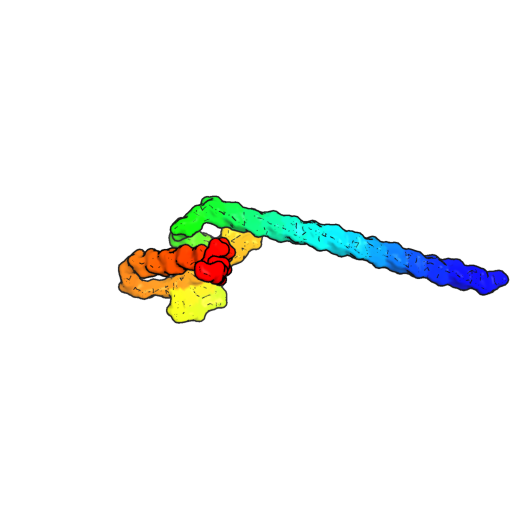 -1.923 6.158 1.00 90.50 95 VAL A CA 1
ATOM 757 C C . VAL A 1 95 ? -11.814 -2.732 6.300 1.00 90.50 95 VAL A C 1
ATOM 759 O O . VAL A 1 95 ? -12.900 -2.235 6.004 1.00 90.50 95 VAL A O 1
ATOM 762 N N . LYS A 1 96 ? -11.699 -3.984 6.747 1.00 91.88 96 LYS A N 1
ATOM 763 C CA . LYS A 1 96 ? -12.855 -4.833 7.051 1.00 91.88 96 LYS A CA 1
ATOM 764 C C . LYS A 1 96 ? -13.270 -4.620 8.504 1.00 91.88 96 LYS A C 1
ATOM 766 O O . LYS A 1 96 ? -12.554 -5.002 9.421 1.00 91.88 96 LYS A O 1
ATOM 771 N N . VAL A 1 97 ? -14.433 -4.013 8.696 1.00 86.75 97 VAL A N 1
ATOM 772 C CA . VAL A 1 97 ? -15.088 -3.876 9.996 1.00 86.75 97 VAL A CA 1
ATOM 773 C C . VAL A 1 97 ? -16.004 -5.075 10.169 1.00 86.75 97 VAL A C 1
ATOM 775 O O . VAL A 1 97 ? -16.948 -5.250 9.397 1.00 86.75 97 VAL A O 1
ATOM 778 N N . LEU A 1 98 ? -15.703 -5.919 11.147 1.00 84.94 98 LEU A N 1
ATOM 779 C CA . LEU A 1 98 ? -16.524 -7.082 11.447 1.00 84.94 98 LEU A CA 1
ATOM 780 C C . LEU A 1 98 ? -17.851 -6.642 12.072 1.00 84.94 98 LEU A C 1
ATOM 782 O O . LEU A 1 98 ? -17.908 -5.643 12.793 1.00 84.94 98 LEU A O 1
ATOM 786 N N . ASN A 1 99 ? -18.932 -7.356 11.764 1.00 76.88 99 ASN A N 1
ATOM 787 C CA . ASN A 1 99 ? -20.214 -7.094 12.412 1.00 76.88 99 ASN A CA 1
ATOM 788 C C . ASN A 1 99 ? -20.070 -7.448 13.898 1.00 76.88 99 ASN A C 1
ATOM 790 O O . ASN A 1 99 ? -19.704 -8.575 14.212 1.00 76.88 99 ASN A O 1
ATOM 794 N N . ASN A 1 100 ? -20.367 -6.511 14.805 1.00 63.19 100 ASN A N 1
ATOM 795 C CA . ASN A 1 100 ? -20.459 -6.824 16.231 1.00 63.19 100 ASN A CA 1
ATOM 796 C C . ASN A 1 100 ? -21.552 -7.889 16.425 1.00 63.19 100 ASN A C 1
ATOM 798 O O . ASN A 1 100 ? -22.744 -7.576 16.345 1.00 63.19 100 ASN A O 1
ATOM 802 N N . SER A 1 101 ? -21.164 -9.135 16.703 1.00 49.38 101 SER A N 1
ATOM 803 C CA . SER A 1 101 ? -22.010 -10.012 17.504 1.00 49.38 101 SER A CA 1
ATOM 804 C C . SER A 1 101 ? -22.174 -9.306 18.860 1.00 49.38 101 SER A C 1
ATOM 806 O O . SER A 1 101 ? -21.272 -8.619 19.338 1.00 49.38 101 SER A O 1
ATOM 808 N N . LYS A 1 102 ? -23.346 -9.378 19.487 1.00 47.72 102 LYS A N 1
ATOM 809 C CA . LYS A 1 102 ? -23.594 -8.792 20.819 1.00 47.72 102 LYS A CA 1
ATOM 810 C C . LYS A 1 102 ? -22.867 -9.574 21.935 1.00 47.72 102 LYS A C 1
ATOM 812 O O . LYS A 1 102 ? -23.457 -9.841 22.976 1.00 47.72 102 LYS A O 1
ATOM 817 N N . GLY A 1 103 ? -21.632 -10.002 21.700 1.00 41.62 103 GLY A N 1
ATOM 818 C CA . GLY A 1 103 ? -20.804 -10.760 22.623 1.00 41.62 103 GLY A CA 1
ATOM 819 C C . GLY A 1 103 ? -19.697 -9.877 23.171 1.00 41.62 103 GLY A C 1
ATOM 820 O O . GLY A 1 103 ? -19.068 -9.121 22.440 1.00 41.62 103 GLY A O 1
ATOM 821 N N . ASN A 1 104 ? -19.501 -9.960 24.480 1.00 43.00 104 ASN A N 1
ATOM 822 C CA . ASN A 1 104 ? -18.402 -9.384 25.244 1.00 43.00 104 ASN A CA 1
ATOM 823 C C . ASN A 1 104 ? -17.070 -9.424 24.458 1.00 43.00 104 ASN A C 1
ATOM 825 O O . ASN A 1 104 ? -16.819 -10.398 23.754 1.00 43.00 104 ASN A O 1
ATOM 829 N N . GLY A 1 105 ? -16.226 -8.390 24.575 1.00 50.06 105 GLY A N 1
ATOM 830 C CA . GLY A 1 105 ? -15.016 -8.128 23.764 1.00 50.06 105 GLY A CA 1
ATOM 831 C C . GLY A 1 105 ? -13.884 -9.179 23.769 1.00 50.06 105 GLY A C 1
ATOM 832 O O . GLY A 1 105 ? -12.738 -8.841 23.489 1.00 50.06 105 GLY A O 1
ATOM 833 N N . GLU A 1 106 ? -14.190 -10.436 24.070 1.00 48.69 106 GLU A N 1
ATOM 834 C CA . GLU A 1 106 ? -13.341 -11.625 24.002 1.00 48.69 106 GLU A CA 1
ATOM 835 C C . GLU A 1 106 ? -13.307 -12.232 22.585 1.00 48.69 106 GLU A C 1
ATOM 837 O O . GLU A 1 106 ? -12.291 -12.791 22.177 1.00 48.69 106 GLU A O 1
ATOM 842 N N . GLU A 1 107 ? -14.357 -12.055 21.772 1.00 48.34 107 GLU A N 1
ATOM 843 C CA . GLU A 1 107 ? -14.401 -12.606 20.402 1.00 48.34 107 GLU A CA 1
ATOM 844 C C . GLU A 1 107 ? -13.461 -11.848 19.438 1.00 48.34 107 GLU A C 1
ATOM 846 O O . GLU A 1 107 ? -12.861 -12.438 18.540 1.00 48.34 107 GLU A O 1
ATOM 851 N N . PHE A 1 108 ? -13.201 -10.562 19.715 1.00 50.53 108 PHE A N 1
ATOM 852 C CA . PHE A 1 108 ? -12.193 -9.760 19.008 1.00 50.53 108 PHE A CA 1
ATOM 853 C C . PHE A 1 108 ? -10.759 -10.256 19.275 1.00 50.53 108 PHE A C 1
ATOM 855 O O . PHE A 1 108 ? -9.876 -10.113 18.430 1.00 50.53 108 PHE A O 1
ATOM 862 N N . VAL A 1 109 ? -10.515 -10.860 20.444 1.00 49.38 109 VAL A N 1
ATOM 863 C CA . VAL A 1 109 ? -9.213 -11.444 20.811 1.00 49.38 109 VAL A CA 1
ATOM 864 C C . VAL A 1 109 ? -9.000 -12.780 20.094 1.00 49.38 109 VAL A C 1
ATOM 866 O O . VAL A 1 109 ? -7.877 -13.088 19.693 1.00 49.38 109 VAL A O 1
ATOM 869 N N . ASN A 1 110 ? -10.071 -13.538 19.854 1.00 46.81 110 ASN A N 1
ATOM 870 C CA . ASN A 1 110 ? -9.985 -14.848 19.213 1.00 46.81 110 ASN A CA 1
ATOM 871 C C . ASN A 1 110 ? -9.651 -14.753 17.708 1.00 46.81 110 ASN A C 1
ATOM 873 O O . ASN A 1 110 ? -8.886 -15.564 17.181 1.00 46.81 110 ASN A O 1
ATOM 877 N N . GLU A 1 111 ? -10.140 -13.725 17.006 1.00 43.78 111 GLU A N 1
ATOM 878 C CA . GLU A 1 111 ? -9.877 -13.572 15.565 1.00 43.78 111 GLU A CA 1
ATOM 879 C C . GLU A 1 111 ? -8.479 -12.992 15.270 1.00 43.78 111 GLU A C 1
ATOM 881 O O . GLU A 1 111 ? -7.801 -13.455 14.350 1.00 43.78 111 GLU A O 1
ATOM 886 N N . VAL A 1 112 ? -7.970 -12.077 16.111 1.00 52.09 112 VAL A N 1
ATOM 887 C CA . VAL A 1 112 ? -6.564 -11.619 16.037 1.00 52.09 112 VAL A CA 1
ATOM 888 C C . VAL A 1 112 ? -5.596 -12.746 16.432 1.00 52.09 112 VAL A C 1
ATOM 890 O O . VAL A 1 112 ? -4.517 -12.858 15.850 1.00 52.09 112 VAL A O 1
ATOM 893 N N . GLY A 1 113 ? -6.001 -13.638 17.346 1.00 40.56 113 GLY A N 1
ATOM 894 C CA . GLY A 1 113 ? -5.274 -14.875 17.647 1.00 40.56 113 GLY A CA 1
ATOM 895 C C . GLY A 1 113 ? -5.213 -15.832 16.453 1.00 40.56 113 GLY A C 1
ATOM 896 O O . GLY A 1 113 ? -4.158 -16.387 16.156 1.00 40.56 113 GLY A O 1
ATOM 897 N N . THR A 1 114 ? -6.303 -15.956 15.695 1.00 40.41 114 THR A N 1
ATOM 898 C CA . THR A 1 114 ? -6.373 -16.865 14.537 1.00 40.41 114 THR A CA 1
ATOM 899 C C . THR A 1 114 ? -5.580 -16.336 13.331 1.00 40.41 114 THR A C 1
ATOM 901 O O . THR A 1 114 ? -4.932 -17.116 12.632 1.00 40.41 114 THR A O 1
ATOM 904 N N . MET A 1 115 ? -5.523 -15.013 13.120 1.00 46.16 115 MET A N 1
ATOM 905 C CA . MET A 1 115 ? -4.663 -14.415 12.081 1.00 46.16 115 MET A CA 1
ATOM 906 C C . MET A 1 115 ? -3.162 -14.474 12.420 1.00 46.16 115 MET A C 1
ATOM 908 O O . MET A 1 115 ? -2.338 -14.490 11.507 1.00 46.16 115 MET A O 1
ATOM 912 N N . GLY A 1 116 ? -2.791 -14.582 13.702 1.00 40.53 116 GLY A N 1
ATOM 913 C CA . GLY A 1 116 ? -1.407 -14.814 14.140 1.00 40.53 116 GLY A CA 1
ATOM 914 C C . GLY A 1 116 ? -0.867 -16.219 13.831 1.00 40.53 116 GLY A C 1
ATOM 915 O O . GLY A 1 116 ? 0.347 -16.420 13.825 1.00 40.53 116 GLY A O 1
ATOM 916 N N . HIS A 1 117 ? -1.741 -17.186 13.526 1.00 39.94 117 HIS A N 1
ATOM 917 C CA . HIS A 1 117 ? -1.353 -18.571 13.241 1.00 39.94 117 HIS A CA 1
ATOM 918 C C . HIS A 1 117 ? -1.098 -18.881 11.762 1.00 39.94 117 HIS A C 1
ATOM 920 O O . HIS A 1 117 ? -0.519 -19.925 11.463 1.00 39.94 117 HIS A O 1
ATOM 926 N N . ILE A 1 118 ? -1.359 -17.953 10.835 1.00 41.25 118 ILE A N 1
ATOM 927 C CA . ILE A 1 118 ? -0.809 -18.038 9.466 1.00 41.25 118 ILE A CA 1
ATOM 928 C C . ILE A 1 118 ? 0.629 -17.473 9.463 1.00 41.25 118 ILE A C 1
ATOM 930 O O . ILE A 1 118 ? 1.044 -16.700 8.609 1.00 41.25 118 ILE A O 1
ATOM 934 N N . HIS A 1 119 ? 1.405 -17.873 10.471 1.00 43.66 119 HIS A N 1
ATOM 935 C CA . HIS A 1 119 ? 2.864 -17.829 10.495 1.00 43.66 119 HIS A CA 1
ATOM 936 C C . HIS A 1 119 ? 3.449 -19.204 10.132 1.00 43.66 119 HIS A C 1
ATOM 938 O O . HIS A 1 119 ? 4.612 -19.487 10.402 1.00 43.66 119 HIS A O 1
ATOM 944 N N . GLN A 1 120 ? 2.680 -20.082 9.478 1.00 35.41 120 GLN A N 1
ATOM 945 C CA . GLN A 1 120 ? 3.256 -21.256 8.822 1.00 35.41 120 GLN A CA 1
ATOM 946 C C . GLN A 1 120 ? 3.954 -20.831 7.529 1.00 35.41 120 GLN A C 1
ATOM 948 O O . GLN A 1 120 ? 3.550 -21.126 6.408 1.00 35.41 120 GLN A O 1
ATOM 953 N N . ILE A 1 121 ? 5.072 -20.141 7.742 1.00 36.53 121 ILE A N 1
ATOM 954 C CA . ILE A 1 121 ? 6.307 -20.379 7.026 1.00 36.53 121 ILE A CA 1
ATOM 955 C C . ILE A 1 121 ? 6.407 -21.897 6.850 1.00 36.53 121 ILE A C 1
ATOM 957 O O . ILE A 1 121 ? 6.622 -22.633 7.814 1.00 36.53 121 ILE A O 1
ATOM 961 N N . VAL A 1 122 ? 6.233 -22.384 5.624 1.00 38.91 122 VAL A N 1
ATOM 962 C CA . VAL A 1 122 ? 6.729 -23.711 5.264 1.00 38.91 122 VAL A CA 1
ATOM 963 C C . VAL A 1 122 ? 8.254 -23.603 5.288 1.00 38.91 122 VAL A C 1
ATOM 965 O O . VAL A 1 122 ? 8.904 -23.382 4.273 1.00 38.91 122 VAL A O 1
ATOM 968 N N . GLN A 1 123 ? 8.833 -23.688 6.485 1.00 33.97 123 GLN A N 1
ATOM 969 C CA . GLN A 1 123 ? 10.233 -24.016 6.680 1.00 33.97 123 GLN A CA 1
ATOM 970 C C . GLN A 1 123 ? 10.313 -25.538 6.718 1.00 33.97 123 GLN A C 1
ATOM 972 O O . GLN A 1 123 ? 10.190 -26.164 7.764 1.00 33.97 123 GLN A O 1
ATOM 977 N N . ASN A 1 124 ? 10.510 -26.145 5.549 1.00 26.95 124 ASN A N 1
ATOM 978 C CA . ASN A 1 124 ? 10.949 -27.533 5.471 1.00 26.95 124 ASN A CA 1
ATOM 979 C C . ASN A 1 124 ? 12.479 -27.565 5.552 1.00 26.95 124 ASN A C 1
ATOM 981 O O . ASN A 1 124 ? 13.163 -27.704 4.540 1.00 26.95 124 ASN A O 1
ATOM 985 N N . VAL A 1 125 ? 13.023 -27.454 6.766 1.00 39.25 125 VAL A N 1
ATOM 986 C CA . VAL A 1 125 ? 14.380 -27.939 7.053 1.00 39.25 125 VAL A CA 1
ATOM 987 C C . VAL A 1 125 ? 14.275 -29.397 7.503 1.00 39.25 125 VAL A C 1
ATOM 989 O O . VAL A 1 125 ? 13.957 -29.707 8.644 1.00 39.25 125 VAL A O 1
ATOM 992 N N . LYS A 1 126 ? 14.504 -30.276 6.524 1.00 41.12 126 LYS A N 1
ATOM 993 C CA . LYS A 1 126 ? 15.235 -31.552 6.589 1.00 41.12 126 LYS A CA 1
ATOM 994 C C . LYS A 1 126 ? 15.166 -32.354 7.901 1.00 41.12 126 LYS A C 1
ATOM 996 O O . LYS A 1 126 ? 16.012 -32.174 8.764 1.00 41.12 126 LYS A O 1
ATOM 1001 N N . GLN A 1 127 ? 14.307 -33.375 7.929 1.00 40.91 127 GLN A N 1
ATOM 1002 C CA . GLN A 1 127 ? 14.622 -34.696 8.501 1.00 40.91 127 GLN A CA 1
ATOM 1003 C C . GLN A 1 127 ? 13.782 -35.776 7.793 1.00 40.91 127 GLN A C 1
ATOM 1005 O O . GLN A 1 127 ? 12.724 -36.189 8.265 1.00 40.91 127 GLN A O 1
ATOM 1010 N N . ARG A 1 128 ? 14.238 -36.222 6.617 1.00 40.09 128 ARG A N 1
ATOM 1011 C CA . ARG A 1 128 ? 13.837 -37.513 6.040 1.00 40.09 128 ARG A CA 1
ATOM 1012 C C . ARG A 1 128 ? 14.932 -38.025 5.111 1.00 40.09 128 ARG A C 1
ATOM 1014 O O . ARG A 1 128 ? 14.760 -38.052 3.902 1.00 40.09 128 ARG A O 1
ATOM 1021 N N . GLU A 1 129 ? 16.033 -38.466 5.702 1.00 38.34 129 GLU A N 1
ATOM 1022 C CA . GLU A 1 129 ? 16.683 -39.668 5.190 1.00 38.34 129 GLU A CA 1
ATOM 1023 C C . GLU A 1 129 ? 16.333 -40.787 6.160 1.00 38.34 129 GLU A C 1
ATOM 1025 O O . GLU A 1 129 ? 16.731 -40.806 7.320 1.00 38.34 129 GLU A O 1
ATOM 1030 N N . ARG A 1 130 ? 15.439 -41.650 5.688 1.00 44.00 130 ARG A N 1
ATOM 1031 C CA . ARG A 1 130 ? 15.109 -42.924 6.298 1.00 44.00 130 ARG A CA 1
ATOM 1032 C C . ARG A 1 130 ? 15.713 -43.950 5.352 1.00 44.00 130 ARG A C 1
ATOM 1034 O O . ARG A 1 130 ? 15.326 -43.944 4.185 1.00 44.00 130 ARG A O 1
ATOM 1041 N N . GLY A 1 131 ? 16.570 -44.832 5.850 1.00 41.88 131 GLY A N 1
ATOM 1042 C CA . GLY A 1 131 ? 16.818 -46.086 5.159 1.00 41.88 131 GLY A CA 1
ATOM 1043 C C . GLY A 1 131 ? 18.114 -46.800 5.516 1.00 41.88 131 GLY A C 1
ATOM 1044 O O . GLY A 1 131 ? 19.170 -46.303 5.153 1.00 41.88 131 GLY A O 1
ATOM 1045 N N . VAL A 1 132 ? 17.926 -48.027 6.025 1.00 42.53 132 VAL A N 1
ATOM 1046 C CA . VAL A 1 132 ? 18.690 -49.241 5.663 1.00 42.53 132 VAL A CA 1
ATOM 1047 C C . VAL A 1 132 ? 20.039 -49.362 6.397 1.00 42.53 132 VAL A C 1
ATOM 1049 O O . VAL A 1 132 ? 20.886 -48.494 6.244 1.00 42.53 132 VAL A O 1
ATOM 1052 N N . ASP A 1 133 ? 20.325 -50.335 7.267 1.00 44.12 133 ASP A N 1
ATOM 1053 C CA . ASP A 1 133 ? 19.773 -51.662 7.606 1.00 44.12 133 ASP A CA 1
ATOM 1054 C C . ASP A 1 133 ? 19.627 -51.845 9.132 1.00 44.12 133 ASP A C 1
ATOM 1056 O O . ASP A 1 133 ? 20.365 -51.167 9.888 1.00 44.12 133 ASP A O 1
#

Organism: Prunus dulcis (NCBI:txid3755)

Foldseek 3Di:
DVVVVVVVVVVVVVVVVVVVVVVVVVVVVVVVVVVVVVVVVVVVVVVVLVVVCVVPDDDPVNVCQQQVNQPAWPDADPFFTWGWGHSDPPDIDIDTDGDDDVDDPVVVVVVVVVVVVVPPPVPPDDDDPDDDD

InterPro domains:
  IPR001245 Serine-threonine/tyrosine-protein kinase, catalytic domain [PF07714] (69-119)
  IPR011009 Protein kinase-like domain superfamily [SSF56112] (57-119)
  IPR017441 Protein kinase, ATP binding site [PS00107] (74-96)
  IPR045874 Rust resistance kinase Lr10/LRL2.1-2.5-like [PTHR27009] (28-121)

pLDDT: mean 73.89, std 20.12, range [26.95, 96.06]